Protein AF-A0A0H3FXW8-F1 (afdb_monomer_lite)

Sequence (160 aa):
MDNIINIIAGVIALYFIAAMLMFFYWLYFHKGSLKKALIHIVVSLGLLCLLVGGQMLRWKSINAQNAAEQAAKMPKAVTIQPDLLAILQANPDPASVEPTKLAAIANLAEQHLGEAGKEYEAPLKKYFVYYNSHIASEKLPDTMAAIKFDAQRRNAERGF

Radius of gyration: 29.13 Å; chains: 1; bounding box: 66×30×69 Å

pLDDT: mean 82.95, std 10.49, range [45.78, 96.38]

Foldseek 3Di:
DVVVVVVVVVVVVVVLVVVVVVLVVCVVPPVDDVVVNVVVVVVSVVVVCVVVVVVVVVVVVVVVVVVVVQVVLADPADDDDPVLVVCLVVLDQLVPDDLVSLVVLLVCLQARHPPVCVVSVVSSLNSQLCCQQPPDPHHDDSVVSSVVSVVNNVCNNSRD

Structure (mmCIF, N/CA/C/O backbone):
data_AF-A0A0H3FXW8-F1
#
_entry.id   AF-A0A0H3FXW8-F1
#
loop_
_atom_site.group_PDB
_atom_site.id
_atom_site.type_symbol
_atom_site.label_atom_id
_atom_site.label_alt_id
_atom_site.label_comp_id
_atom_site.label_asym_id
_atom_site.label_entity_id
_atom_site.label_seq_id
_atom_site.pdbx_PDB_ins_code
_atom_site.Cartn_x
_atom_site.Cartn_y
_atom_site.Cartn_z
_atom_site.occupancy
_atom_site.B_iso_or_equiv
_atom_site.auth_seq_id
_atom_site.auth_comp_id
_atom_site.auth_asym_id
_atom_site.auth_atom_id
_atom_site.pdbx_PDB_model_num
ATOM 1 N N . MET A 1 1 ? -8.167 -18.380 27.136 1.00 54.06 1 MET A N 1
ATOM 2 C CA . MET A 1 1 ? -8.702 -17.365 28.075 1.00 54.06 1 MET A CA 1
ATOM 3 C C . MET A 1 1 ? -9.840 -16.552 27.463 1.00 54.06 1 MET A C 1
ATOM 5 O O . MET A 1 1 ? -10.768 -16.216 28.187 1.00 54.06 1 MET A O 1
ATOM 9 N N . ASP A 1 2 ? -9.838 -16.294 26.153 1.00 54.03 2 ASP A N 1
ATOM 10 C CA . ASP A 1 2 ? -10.838 -15.425 25.508 1.00 54.03 2 ASP A CA 1
ATOM 11 C C . ASP A 1 2 ? -12.278 -15.944 25.554 1.00 54.03 2 ASP A C 1
ATOM 13 O O . ASP A 1 2 ? -13.194 -15.157 25.775 1.00 54.03 2 ASP A O 1
ATOM 17 N N . ASN A 1 3 ? -12.489 -17.263 25.485 1.00 72.50 3 ASN A N 1
ATOM 18 C CA . ASN A 1 3 ? -13.829 -17.846 25.632 1.00 72.50 3 ASN A CA 1
ATOM 19 C C . ASN A 1 3 ? -14.446 -17.581 27.013 1.00 72.50 3 ASN A C 1
ATOM 21 O O . ASN A 1 3 ? -15.623 -17.251 27.106 1.00 72.50 3 ASN A O 1
ATOM 25 N N . ILE A 1 4 ? -13.650 -17.663 28.083 1.00 72.50 4 ILE A N 1
ATOM 26 C CA . ILE A 1 4 ? -14.122 -17.396 29.451 1.00 72.50 4 ILE A CA 1
ATOM 27 C C . ILE A 1 4 ? -14.487 -15.915 29.595 1.00 72.50 4 ILE A C 1
ATOM 29 O O . ILE A 1 4 ? -15.516 -15.580 30.174 1.00 72.50 4 ILE A O 1
ATOM 33 N N . ILE A 1 5 ? -13.685 -15.023 29.010 1.00 71.31 5 ILE A N 1
ATOM 34 C CA . ILE A 1 5 ? -13.924 -13.578 29.074 1.00 71.31 5 ILE A CA 1
ATOM 35 C C . ILE A 1 5 ? -15.170 -13.181 28.269 1.00 71.31 5 ILE A C 1
ATOM 37 O O . ILE A 1 5 ? -15.949 -12.354 28.738 1.00 71.31 5 ILE A O 1
ATOM 41 N N . ASN A 1 6 ? -15.410 -13.799 27.109 1.00 70.31 6 ASN A N 1
ATOM 42 C CA . ASN A 1 6 ? -16.623 -13.563 26.319 1.00 70.31 6 ASN A CA 1
ATOM 43 C C . ASN A 1 6 ? -17.889 -14.019 27.058 1.00 70.31 6 ASN A C 1
ATOM 45 O O . ASN A 1 6 ? -18.895 -13.312 27.045 1.00 70.31 6 ASN A O 1
ATOM 49 N N . ILE A 1 7 ? -17.825 -15.157 27.757 1.00 77.12 7 ILE A N 1
ATOM 50 C CA . ILE A 1 7 ? -18.927 -15.643 28.599 1.00 77.12 7 ILE A CA 1
ATOM 51 C C . ILE A 1 7 ? -19.198 -14.656 29.743 1.00 77.12 7 ILE A C 1
ATOM 53 O O . ILE A 1 7 ? -20.345 -14.265 29.951 1.00 77.12 7 ILE A O 1
ATOM 57 N N . ILE A 1 8 ? -18.155 -14.189 30.438 1.00 76.69 8 ILE A N 1
ATOM 58 C CA . ILE A 1 8 ? -18.289 -13.199 31.520 1.00 76.69 8 ILE A CA 1
ATOM 59 C C . ILE A 1 8 ? -18.896 -11.890 30.996 1.00 76.69 8 ILE A C 1
ATOM 61 O O . ILE A 1 8 ? -19.820 -11.355 31.607 1.00 76.69 8 ILE A O 1
ATOM 65 N N . ALA A 1 9 ? -18.438 -11.394 29.843 1.00 72.38 9 ALA A N 1
ATOM 66 C CA . ALA A 1 9 ? -18.980 -10.185 29.226 1.00 72.38 9 ALA A CA 1
ATOM 67 C C . ALA A 1 9 ? -20.468 -10.337 28.858 1.00 72.38 9 ALA A C 1
ATOM 69 O O . ALA A 1 9 ? -21.255 -9.424 29.111 1.00 72.38 9 ALA A O 1
ATOM 70 N N . GLY A 1 10 ? -20.869 -11.498 28.329 1.00 76.44 10 GLY A N 1
ATOM 71 C CA . GLY A 1 10 ? -22.268 -11.801 28.016 1.00 76.44 10 GLY A CA 1
ATOM 72 C C . GLY A 1 10 ? -23.167 -11.834 29.256 1.00 76.44 10 GLY A C 1
ATOM 73 O O . GLY A 1 10 ? -24.251 -11.251 29.252 1.00 76.44 10 GLY A O 1
ATOM 74 N N . VAL A 1 11 ? -22.697 -12.448 30.347 1.00 83.06 11 VAL A N 1
ATOM 75 C CA . VAL A 1 11 ? -23.429 -12.492 31.625 1.00 83.06 11 VAL A CA 1
ATOM 76 C C . VAL A 1 11 ? -23.588 -11.089 32.221 1.00 83.06 11 VAL A C 1
ATOM 78 O O . VAL A 1 11 ? -24.677 -10.736 32.675 1.00 83.06 11 VAL A O 1
ATOM 81 N N . ILE A 1 12 ? -22.542 -10.257 32.166 1.00 78.94 12 ILE A N 1
ATOM 82 C CA . ILE A 1 12 ? -22.599 -8.866 32.643 1.00 78.94 12 ILE A CA 1
ATOM 83 C C . ILE A 1 12 ? -23.604 -8.046 31.825 1.00 78.94 12 ILE A C 1
ATOM 85 O O . ILE A 1 12 ? -24.390 -7.296 32.404 1.00 78.94 12 ILE A O 1
ATOM 89 N N . ALA A 1 13 ? -23.629 -8.210 30.499 1.00 76.31 13 ALA A N 1
ATOM 90 C CA . ALA A 1 13 ? -24.571 -7.505 29.631 1.00 76.31 13 ALA A CA 1
ATOM 91 C C . ALA A 1 13 ? -26.033 -7.866 29.945 1.00 76.31 13 ALA A C 1
ATOM 93 O O . ALA A 1 13 ? -26.875 -6.974 30.061 1.00 76.31 13 ALA A O 1
ATOM 94 N N . LEU A 1 14 ? -26.330 -9.154 30.156 1.00 81.44 14 LEU A N 1
ATOM 95 C CA . LEU A 1 14 ? -27.664 -9.611 30.566 1.00 81.44 14 LEU A CA 1
ATOM 96 C C . LEU A 1 14 ? -28.087 -9.015 31.912 1.00 81.44 14 LEU A C 1
ATOM 98 O O . LEU A 1 14 ? -29.220 -8.551 32.050 1.00 81.44 14 LEU A O 1
ATOM 102 N N . TYR A 1 15 ? -27.170 -8.973 32.883 1.00 81.88 15 TYR A N 1
ATOM 103 C CA . TYR A 1 15 ? -27.432 -8.368 34.189 1.00 81.88 15 TYR A CA 1
ATOM 104 C C . TYR A 1 15 ? -27.755 -6.874 34.064 1.00 81.88 15 TYR A C 1
ATOM 106 O O . TYR A 1 15 ? -28.678 -6.372 34.704 1.00 81.88 15 TYR A O 1
ATOM 114 N N . PHE A 1 16 ? -27.038 -6.174 33.185 1.00 79.19 16 PHE A N 1
ATOM 115 C CA . PHE A 1 16 ? -27.258 -4.759 32.909 1.00 79.19 16 PHE A CA 1
ATOM 116 C C . PHE A 1 16 ? -28.634 -4.491 32.298 1.00 79.19 16 PHE A C 1
ATOM 118 O O . PHE A 1 16 ? -29.344 -3.600 32.757 1.00 79.19 16 PHE A O 1
ATOM 125 N N . ILE A 1 17 ? -29.039 -5.289 31.305 1.00 80.56 17 ILE A N 1
ATOM 126 C CA . ILE A 1 17 ? -30.353 -5.176 30.655 1.00 80.56 17 ILE A CA 1
ATOM 1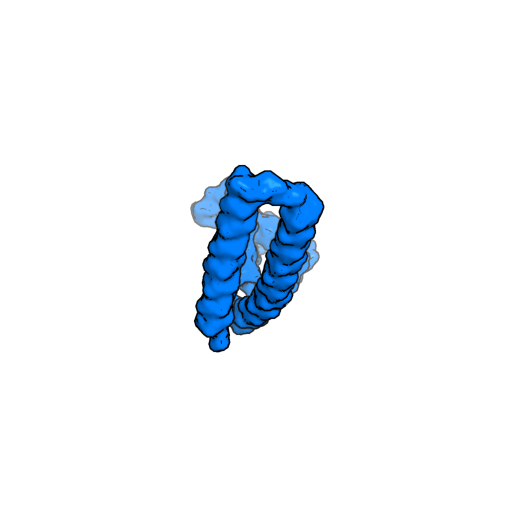27 C C . ILE A 1 17 ? -31.473 -5.425 31.671 1.00 80.56 17 ILE A C 1
ATOM 129 O O . ILE A 1 17 ? -32.412 -4.633 31.757 1.00 80.56 17 ILE A O 1
ATOM 133 N N . ALA A 1 18 ? -31.357 -6.481 32.482 1.00 80.38 18 ALA A N 1
ATOM 134 C CA . ALA A 1 18 ? -32.339 -6.800 33.516 1.00 80.38 18 ALA A CA 1
ATOM 135 C C . ALA A 1 18 ? -32.451 -5.684 34.573 1.00 80.38 18 ALA A C 1
ATOM 137 O O . ALA A 1 18 ? -33.561 -5.285 34.935 1.00 80.38 18 ALA A O 1
ATOM 138 N N . ALA A 1 19 ? -31.318 -5.131 35.018 1.00 77.06 19 ALA A N 1
ATOM 139 C CA . ALA A 1 19 ? -31.286 -4.005 35.947 1.00 77.06 19 ALA A CA 1
ATOM 140 C C . ALA A 1 19 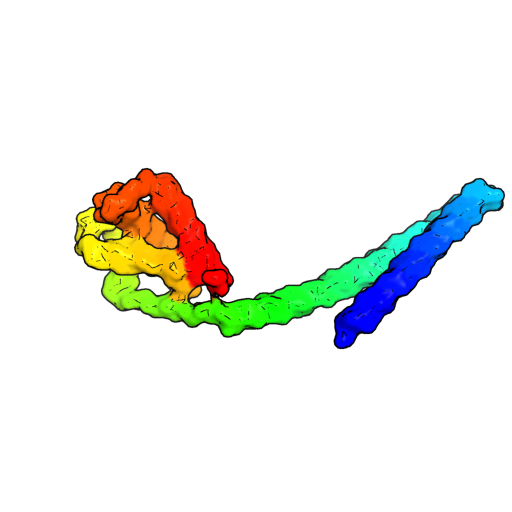? -31.928 -2.744 35.345 1.00 77.06 19 ALA A C 1
ATOM 142 O O . ALA A 1 19 ? -32.695 -2.065 36.027 1.00 77.06 19 ALA A O 1
ATOM 143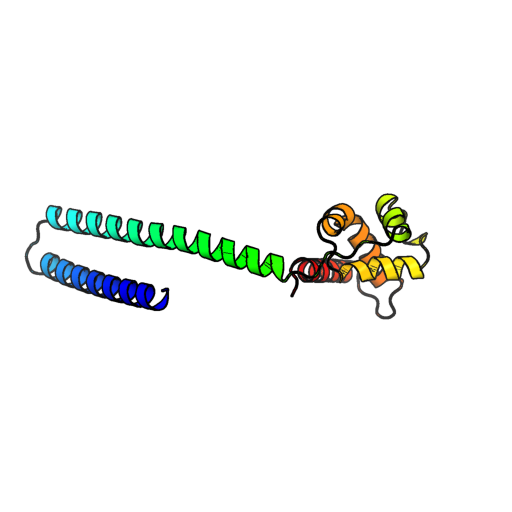 N N . MET A 1 20 ? -31.679 -2.459 34.060 1.00 79.19 20 MET A N 1
ATOM 144 C CA . MET A 1 20 ? -32.281 -1.321 33.358 1.00 79.19 20 MET A CA 1
ATOM 145 C C . MET A 1 20 ? -33.801 -1.475 33.237 1.00 79.19 20 MET A C 1
ATOM 147 O O . MET A 1 20 ? -34.534 -0.523 33.494 1.00 79.19 20 MET A O 1
ATOM 151 N N . LEU A 1 21 ? -34.290 -2.678 32.921 1.00 81.44 21 LEU A N 1
ATOM 152 C CA . LEU A 1 21 ? -35.723 -2.976 32.836 1.00 81.44 21 LEU A CA 1
ATOM 153 C C . LEU A 1 21 ? -36.429 -2.851 34.194 1.00 81.44 21 LEU A C 1
ATOM 155 O O . LEU A 1 21 ? -37.471 -2.200 34.273 1.00 81.44 21 LEU A O 1
ATOM 159 N N . MET A 1 22 ? -35.855 -3.403 35.273 1.00 75.56 22 MET A N 1
ATOM 160 C CA . MET A 1 22 ? -36.397 -3.220 36.631 1.00 75.56 22 MET A CA 1
ATOM 161 C C . MET A 1 22 ? -36.409 -1.750 37.046 1.00 75.56 22 MET A C 1
ATOM 163 O O . MET A 1 22 ? -37.360 -1.282 37.672 1.00 75.56 22 MET A O 1
ATOM 167 N N . PHE A 1 23 ? -35.363 -1.013 36.686 1.00 71.94 23 PHE A N 1
ATOM 168 C CA . PHE A 1 23 ? -35.255 0.405 36.973 1.00 71.94 23 PHE A CA 1
ATOM 169 C C . PHE A 1 23 ? -36.328 1.223 36.239 1.00 71.94 23 PHE A C 1
ATOM 171 O O . PHE A 1 23 ? -37.006 2.030 36.873 1.00 71.94 23 PHE A O 1
ATOM 178 N N . PHE A 1 24 ? -36.552 0.977 34.943 1.00 71.62 24 PHE A N 1
ATOM 179 C CA . PHE A 1 24 ? -37.633 1.620 34.188 1.00 71.62 24 PHE A CA 1
ATOM 180 C C . PHE A 1 24 ? -39.015 1.256 34.731 1.00 71.62 24 PHE A C 1
ATOM 182 O O . PHE A 1 24 ? -39.855 2.142 34.881 1.00 71.62 24 PHE A O 1
ATOM 189 N N . TYR A 1 25 ? -39.236 -0.014 35.085 1.00 76.19 25 TYR A N 1
ATOM 190 C CA . TYR A 1 25 ? -40.470 -0.458 35.733 1.00 76.19 25 TYR A CA 1
ATOM 191 C C . TYR A 1 25 ? -40.722 0.310 37.041 1.00 76.19 25 TYR A C 1
ATOM 193 O O . TYR A 1 25 ? -41.795 0.876 37.242 1.00 76.19 25 TYR A O 1
ATOM 201 N N . TRP A 1 26 ? -39.713 0.417 37.908 1.00 70.06 26 TRP A N 1
ATOM 202 C CA . TRP A 1 26 ? -39.829 1.139 39.176 1.00 70.06 26 TRP A CA 1
ATOM 203 C C . TRP A 1 26 ? -40.076 2.646 38.985 1.00 70.06 26 TRP A C 1
ATOM 205 O O . TRP A 1 26 ? -40.900 3.241 39.681 1.00 70.06 26 TRP A O 1
ATOM 215 N N . LEU A 1 27 ? -39.408 3.268 38.012 1.00 69.12 27 LEU A N 1
ATOM 216 C CA . LEU A 1 27 ? -39.567 4.688 37.696 1.00 69.12 27 LEU A CA 1
ATOM 217 C C . LEU A 1 27 ? -40.980 4.989 37.160 1.00 69.12 27 LEU A C 1
ATOM 219 O O . LEU A 1 27 ? -41.600 5.962 37.590 1.00 69.12 27 LEU A O 1
ATOM 223 N N . TYR A 1 28 ? -41.502 4.127 36.278 1.00 65.19 28 TYR A N 1
ATOM 224 C CA . TYR A 1 28 ? -42.806 4.297 35.631 1.00 65.19 28 TYR A CA 1
ATOM 225 C C . TYR A 1 28 ? -43.983 4.028 36.582 1.00 65.19 28 TYR A C 1
ATOM 227 O O . TYR A 1 28 ? -44.946 4.793 36.598 1.00 65.19 28 TYR A O 1
ATOM 235 N N . PHE A 1 29 ? -43.906 2.983 37.416 1.00 66.19 29 PHE A N 1
ATOM 236 C CA . PHE A 1 29 ? -45.042 2.543 38.240 1.00 66.19 29 PHE A CA 1
ATOM 237 C C . PHE A 1 29 ? -45.059 3.085 39.677 1.00 66.19 29 PHE A C 1
ATOM 239 O O . PHE A 1 29 ? -46.099 3.011 40.328 1.00 66.19 29 PHE A O 1
ATOM 246 N N . HIS A 1 30 ? -43.956 3.633 40.205 1.00 60.78 30 HIS A N 1
ATOM 247 C CA . HIS A 1 30 ? -43.850 3.951 41.640 1.00 60.78 30 HIS A CA 1
ATOM 248 C C . HIS A 1 30 ? -43.681 5.439 41.994 1.00 60.78 30 HIS A C 1
ATOM 250 O O . HIS A 1 30 ? -43.268 5.751 43.109 1.00 60.78 30 HIS A O 1
ATOM 256 N N . LYS A 1 31 ? -44.011 6.376 41.082 1.00 59.19 31 LYS A N 1
ATOM 257 C CA . LYS A 1 31 ? -43.732 7.826 41.252 1.00 59.19 31 LYS A CA 1
ATOM 258 C C . LYS A 1 31 ? -42.292 8.046 41.752 1.00 59.19 31 LYS A C 1
ATOM 260 O O . LYS A 1 31 ? -42.043 8.733 42.744 1.00 59.19 31 LYS A O 1
ATOM 265 N N . GLY A 1 32 ? -41.340 7.391 41.088 1.00 59.25 32 GLY A N 1
ATOM 266 C CA . GLY A 1 32 ? -39.935 7.403 41.481 1.00 59.25 32 GLY A CA 1
ATOM 267 C C . GLY A 1 32 ? -39.355 8.817 41.445 1.00 59.25 32 GLY A C 1
ATOM 268 O O . GLY A 1 32 ? -39.613 9.590 40.523 1.00 59.25 32 GLY A O 1
ATOM 269 N N . SER A 1 33 ? -38.555 9.179 42.452 1.00 68.81 33 SER A N 1
ATOM 270 C CA . SER A 1 33 ? -37.909 10.490 42.460 1.00 68.81 33 SER A CA 1
ATOM 271 C C . SER A 1 33 ? -36.888 10.578 41.322 1.00 68.81 33 SER A C 1
ATOM 273 O O . SER A 1 33 ? -35.938 9.795 41.253 1.00 68.81 33 SER A O 1
ATOM 275 N N . LEU A 1 34 ? -37.052 11.576 40.448 1.00 67.25 34 LEU A N 1
ATOM 276 C CA . LEU A 1 34 ? -36.153 11.862 39.320 1.00 67.25 34 LEU A CA 1
ATOM 277 C C . LEU A 1 34 ? -34.669 11.899 39.726 1.00 67.25 34 LEU A C 1
ATOM 279 O O . LEU A 1 34 ? -33.804 11.498 38.956 1.00 67.25 34 LEU A O 1
ATOM 283 N N . LYS A 1 35 ? -34.368 12.304 40.968 1.00 71.62 35 LYS A N 1
ATOM 284 C CA . LYS A 1 35 ? -33.007 12.302 41.526 1.00 71.62 35 LYS A CA 1
ATOM 285 C C . LYS A 1 35 ? -32.395 10.897 41.609 1.00 71.62 35 LYS A C 1
ATOM 287 O O . LYS A 1 35 ? -31.252 10.715 41.207 1.00 71.62 35 LYS A O 1
ATOM 292 N N . LYS A 1 36 ? -33.145 9.900 42.097 1.00 69.06 36 LYS A N 1
ATOM 293 C CA . LYS A 1 36 ? -32.677 8.500 42.159 1.00 69.06 36 LYS A CA 1
ATOM 294 C C . LYS A 1 36 ? -32.498 7.926 40.761 1.00 69.06 36 LYS A C 1
ATOM 296 O O . LYS A 1 36 ? -31.565 7.166 40.516 1.00 69.06 36 LYS A O 1
ATOM 301 N N . ALA A 1 37 ? -33.365 8.345 39.842 1.00 67.75 37 ALA A N 1
ATOM 302 C CA . ALA A 1 37 ? -33.271 7.922 38.466 1.00 67.75 37 ALA A CA 1
ATOM 303 C C . ALA A 1 37 ? -32.004 8.430 37.766 1.00 67.75 37 ALA A C 1
ATOM 305 O O . ALA A 1 37 ? -31.276 7.664 37.137 1.00 67.75 37 ALA A O 1
ATOM 306 N N . LEU A 1 38 ? -31.705 9.714 37.947 1.00 74.69 38 LEU A N 1
ATOM 307 C CA . LEU A 1 38 ? -30.514 10.341 37.391 1.00 74.69 38 LEU A CA 1
ATOM 308 C C . LEU A 1 38 ? -29.225 9.663 37.887 1.00 74.69 38 LEU A C 1
ATOM 310 O O . LEU A 1 38 ? -28.317 9.424 37.099 1.00 74.69 38 LEU A O 1
ATOM 314 N N . ILE A 1 39 ? -29.168 9.289 39.171 1.00 76.31 39 ILE A N 1
ATOM 315 C CA . ILE A 1 39 ? -28.015 8.584 39.755 1.00 76.31 39 ILE A CA 1
ATOM 316 C C . ILE A 1 39 ? -27.795 7.230 39.071 1.00 76.31 39 ILE A C 1
ATOM 318 O O . ILE A 1 39 ? -26.669 6.918 38.689 1.00 76.31 39 ILE A O 1
ATOM 322 N N . HIS A 1 40 ? -28.853 6.443 38.863 1.00 71.56 40 HIS A N 1
ATOM 323 C CA . HIS A 1 40 ? -28.737 5.155 38.176 1.00 71.56 40 HIS A CA 1
ATOM 324 C C . HIS A 1 40 ? -28.284 5.297 36.723 1.00 71.56 40 HIS A C 1
ATOM 326 O O . HIS A 1 40 ? -27.478 4.487 36.269 1.00 71.56 40 HIS A O 1
ATOM 332 N N . ILE A 1 41 ? -28.744 6.330 36.012 1.00 76.06 41 ILE A N 1
ATOM 333 C CA . ILE A 1 41 ? -28.291 6.619 34.645 1.00 76.06 41 ILE A CA 1
ATOM 334 C C . ILE A 1 41 ? -26.795 6.947 34.642 1.00 76.06 41 ILE A C 1
ATOM 336 O O . ILE A 1 41 ? -26.050 6.370 33.857 1.00 76.06 41 ILE A O 1
ATOM 340 N N . VAL A 1 42 ? -26.337 7.815 35.549 1.00 75.88 42 VAL A N 1
ATOM 341 C CA . VAL A 1 42 ? -24.918 8.193 35.651 1.00 75.88 42 VAL A CA 1
ATOM 342 C C . VAL A 1 42 ? -24.042 6.988 35.996 1.00 75.88 42 VAL A C 1
ATOM 344 O O . VAL A 1 42 ? -23.012 6.781 35.357 1.00 75.88 42 VAL A O 1
ATOM 347 N N . VAL A 1 43 ? -24.458 6.153 36.953 1.00 79.75 43 VAL A N 1
ATOM 348 C CA . VAL A 1 43 ? -23.728 4.925 37.318 1.00 79.75 43 VAL A CA 1
ATOM 349 C C . VAL A 1 43 ? -23.689 3.943 36.147 1.00 79.75 43 VAL A C 1
ATOM 351 O O . VAL A 1 43 ? -22.640 3.367 35.859 1.00 79.75 43 VAL A O 1
ATOM 354 N N . SER A 1 44 ? -24.807 3.791 35.434 1.00 72.62 44 SER A N 1
ATOM 355 C CA . SER A 1 44 ? -24.898 2.907 34.269 1.00 72.62 44 SER A CA 1
ATOM 356 C C . SER A 1 44 ? -23.981 3.372 33.137 1.00 72.62 44 SER A C 1
ATOM 358 O O . SER A 1 44 ? -23.264 2.571 32.539 1.00 72.62 44 SER A O 1
ATOM 360 N N . LEU A 1 45 ? -23.948 4.681 32.884 1.00 80.25 45 LEU A N 1
ATOM 361 C CA . LEU A 1 45 ? -23.077 5.288 31.885 1.00 80.25 45 LEU A CA 1
ATOM 362 C C . LEU A 1 45 ? -21.596 5.141 32.269 1.00 80.25 45 LEU A C 1
ATOM 364 O O . LEU A 1 45 ? -20.775 4.797 31.423 1.00 80.25 45 LEU A O 1
ATOM 368 N N . GLY A 1 46 ? -21.257 5.328 33.548 1.00 82.06 46 GLY A N 1
ATOM 369 C CA . GLY A 1 46 ? -19.899 5.125 34.058 1.00 82.06 46 GLY A CA 1
ATOM 370 C C . GLY A 1 46 ? -19.412 3.682 33.895 1.00 82.06 46 GLY A C 1
ATOM 371 O O . GLY A 1 46 ? -18.307 3.454 33.401 1.00 82.06 46 GLY A O 1
ATOM 372 N N . LEU A 1 47 ? -20.252 2.701 34.240 1.00 78.81 47 LEU A N 1
ATOM 373 C CA . LEU A 1 47 ? -19.953 1.278 34.047 1.00 78.81 47 LEU A CA 1
ATOM 374 C C . LEU A 1 47 ? -19.789 0.916 32.565 1.00 78.81 47 LEU A C 1
ATOM 376 O O . LEU A 1 47 ? -18.869 0.174 32.218 1.00 78.81 47 LEU A O 1
ATOM 380 N N . LEU A 1 48 ? -20.628 1.474 31.688 1.00 78.44 48 LEU A N 1
ATOM 381 C CA . LEU A 1 48 ? -20.503 1.282 30.244 1.00 78.44 48 LEU A CA 1
ATOM 382 C C . LEU A 1 48 ? -19.174 1.843 29.717 1.00 78.44 48 LEU A C 1
ATOM 384 O O . LEU A 1 48 ? -18.472 1.154 28.979 1.00 78.44 48 LEU A O 1
ATOM 388 N N . CYS A 1 49 ? -18.790 3.053 30.135 1.00 83.81 49 CYS A N 1
ATOM 389 C CA . CYS A 1 49 ? -17.511 3.658 29.758 1.00 83.81 49 CYS A CA 1
ATOM 390 C C . CYS A 1 49 ? -16.310 2.815 30.212 1.00 83.81 49 CYS A C 1
ATOM 392 O O . CYS A 1 49 ? -15.365 2.648 29.442 1.00 83.81 49 CYS A O 1
ATOM 394 N N . LEU A 1 50 ? -16.347 2.245 31.422 1.00 84.25 50 LEU A N 1
ATOM 395 C CA . LEU A 1 50 ? -15.286 1.356 31.914 1.00 84.25 50 LEU A CA 1
ATOM 396 C C . LEU A 1 50 ? -15.183 0.069 31.087 1.00 84.25 50 LEU A C 1
ATOM 398 O O . LEU A 1 50 ? -14.079 -0.335 30.718 1.00 84.25 50 LEU A O 1
ATOM 402 N N . LEU A 1 51 ? -16.319 -0.550 30.753 1.00 83.56 51 LEU A N 1
ATOM 403 C CA . LEU A 1 51 ? -16.361 -1.739 29.899 1.00 83.56 51 LEU A CA 1
ATOM 404 C C . LEU A 1 51 ? -15.803 -1.450 28.504 1.00 83.56 51 LEU A C 1
ATOM 406 O O . LEU A 1 51 ? -14.910 -2.159 28.044 1.00 83.56 51 LEU A O 1
ATOM 410 N N . VAL A 1 52 ? -16.288 -0.396 27.845 1.00 81.00 52 VAL A N 1
ATOM 411 C CA . VAL A 1 52 ? -15.838 -0.018 26.497 1.00 81.00 52 VAL A CA 1
ATOM 412 C C . VAL A 1 52 ? -14.360 0.372 26.504 1.00 81.00 52 VAL A C 1
ATOM 414 O O . VAL A 1 52 ? -13.609 -0.090 25.649 1.00 81.00 52 VAL A O 1
ATOM 417 N N . GLY A 1 53 ? -13.909 1.151 27.492 1.00 82.62 53 GLY A N 1
ATOM 418 C CA . GLY A 1 53 ? -12.500 1.521 27.641 1.00 82.62 53 GLY A CA 1
ATOM 419 C C . GLY A 1 53 ? -11.589 0.306 27.838 1.00 82.62 53 GLY A C 1
ATOM 420 O O . GLY A 1 53 ? -10.556 0.190 27.176 1.00 82.62 53 GLY A O 1
ATOM 421 N N . GLY A 1 54 ? -11.999 -0.648 28.679 1.00 82.75 54 GLY A N 1
ATOM 422 C CA . GLY A 1 54 ? -11.281 -1.911 28.868 1.00 82.75 54 GLY A CA 1
ATOM 423 C C . GLY A 1 54 ? -11.217 -2.756 27.591 1.00 82.75 54 GLY A C 1
ATOM 424 O O . GLY A 1 54 ? -10.159 -3.289 27.250 1.00 82.75 54 GLY A O 1
ATOM 425 N N . GLN A 1 55 ? -12.320 -2.828 26.841 1.00 79.12 55 GLN A N 1
ATOM 426 C CA . GLN A 1 55 ? -12.362 -3.516 25.548 1.00 79.12 55 GLN A CA 1
ATOM 427 C C . GLN A 1 55 ? -11.452 -2.839 24.516 1.00 79.12 55 GLN A C 1
ATOM 429 O O . GLN A 1 55 ? -10.694 -3.530 23.842 1.00 79.12 55 GLN A O 1
ATOM 434 N N . MET A 1 56 ? -11.435 -1.504 24.438 1.00 78.69 56 MET A N 1
ATOM 435 C CA . MET A 1 56 ? -10.539 -0.761 23.541 1.00 78.69 56 MET A CA 1
ATOM 436 C C . MET A 1 56 ? -9.056 -1.033 23.827 1.00 78.69 56 MET A C 1
ATOM 438 O O . MET A 1 56 ? -8.267 -1.172 22.891 1.00 78.69 56 MET A O 1
ATOM 442 N N . LEU A 1 57 ? -8.666 -1.146 25.101 1.00 82.38 57 LEU A N 1
ATOM 443 C CA . LEU A 1 57 ? -7.292 -1.485 25.483 1.00 82.38 57 LEU A CA 1
ATOM 444 C C . LEU A 1 57 ? -6.909 -2.910 25.051 1.00 82.38 57 LEU A C 1
ATOM 446 O O . LEU A 1 57 ? -5.832 -3.096 24.484 1.00 82.38 57 LEU A O 1
ATOM 450 N N . ARG A 1 58 ? -7.798 -3.899 25.235 1.00 79.25 58 ARG A N 1
ATOM 451 C CA . ARG A 1 58 ? -7.576 -5.266 24.716 1.00 79.25 58 ARG A CA 1
ATOM 452 C C . ARG A 1 58 ? -7.535 -5.295 23.190 1.00 79.25 58 ARG A C 1
ATOM 454 O O . ARG A 1 58 ? -6.730 -6.011 22.605 1.00 79.25 58 ARG A O 1
ATOM 461 N N . TRP A 1 59 ? -8.372 -4.503 22.528 1.00 78.31 59 TRP A N 1
ATOM 462 C CA . TRP A 1 59 ? -8.396 -4.450 21.069 1.00 78.31 59 TRP A CA 1
ATOM 463 C C . TRP A 1 59 ? -7.099 -3.868 20.502 1.00 78.31 59 TRP A C 1
ATOM 465 O O . TRP A 1 59 ? -6.572 -4.387 19.522 1.00 78.31 59 TRP A O 1
ATOM 475 N N . LYS A 1 60 ? -6.507 -2.868 21.171 1.00 77.12 60 LYS A N 1
ATOM 476 C CA . LYS A 1 60 ? -5.162 -2.379 20.829 1.00 77.12 60 LYS A CA 1
ATOM 477 C C . LYS A 1 60 ? -4.100 -3.474 20.936 1.00 77.12 60 LYS A C 1
ATOM 479 O O . LYS A 1 60 ? -3.273 -3.578 20.035 1.00 77.12 60 LYS A O 1
ATOM 484 N N . SER A 1 61 ? -4.115 -4.289 21.994 1.00 76.81 61 SER A N 1
ATOM 485 C CA . SER A 1 61 ? -3.121 -5.360 22.152 1.00 76.81 61 SER A CA 1
ATOM 486 C C . SER A 1 61 ? -3.290 -6.470 21.113 1.00 76.81 61 SER A C 1
ATOM 488 O O . SER A 1 61 ? -2.299 -6.930 20.555 1.00 76.81 61 SER A O 1
ATOM 490 N N . ILE A 1 62 ? -4.533 -6.861 20.814 1.00 76.50 62 ILE A N 1
ATOM 491 C CA . ILE A 1 62 ? -4.840 -7.868 19.788 1.00 76.50 62 ILE A CA 1
ATOM 492 C C . ILE A 1 62 ? -4.445 -7.350 18.400 1.00 76.50 62 ILE A C 1
ATOM 494 O O . ILE A 1 62 ? -3.793 -8.063 17.646 1.00 76.50 62 ILE A O 1
ATOM 498 N N . ASN A 1 63 ? -4.752 -6.090 18.076 1.00 77.12 63 ASN A N 1
ATOM 499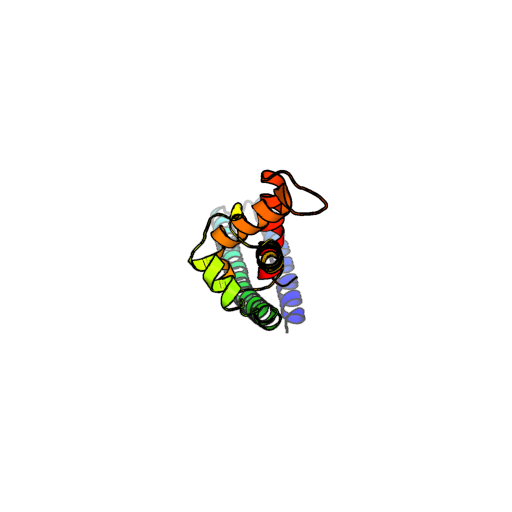 C CA . ASN A 1 63 ? -4.336 -5.491 16.806 1.00 77.12 63 ASN A CA 1
ATOM 500 C C . ASN A 1 63 ? -2.812 -5.409 16.677 1.00 77.12 63 ASN A C 1
ATOM 502 O O . ASN A 1 63 ? -2.292 -5.642 15.591 1.00 77.12 63 ASN A O 1
ATOM 506 N N . ALA A 1 64 ? -2.090 -5.116 17.762 1.00 74.06 64 ALA A N 1
ATOM 507 C CA . ALA A 1 64 ? -0.629 -5.112 17.750 1.00 74.06 64 ALA A CA 1
ATOM 508 C C . ALA A 1 64 ? -0.048 -6.517 17.507 1.00 74.06 64 ALA A C 1
ATOM 510 O O . ALA A 1 64 ? 0.886 -6.663 16.722 1.00 74.06 64 ALA A O 1
ATOM 511 N N . GLN A 1 65 ? -0.623 -7.551 18.131 1.00 74.00 65 GLN A N 1
ATOM 512 C CA . GLN A 1 65 ? -0.226 -8.946 17.909 1.00 74.00 65 GLN A CA 1
ATOM 513 C C . GLN A 1 65 ? -0.523 -9.398 16.477 1.00 74.00 65 GLN A C 1
ATOM 515 O O . GLN A 1 65 ? 0.366 -9.911 15.804 1.00 74.00 65 GLN A O 1
ATOM 520 N N . ASN A 1 66 ? -1.725 -9.116 15.974 1.00 76.19 6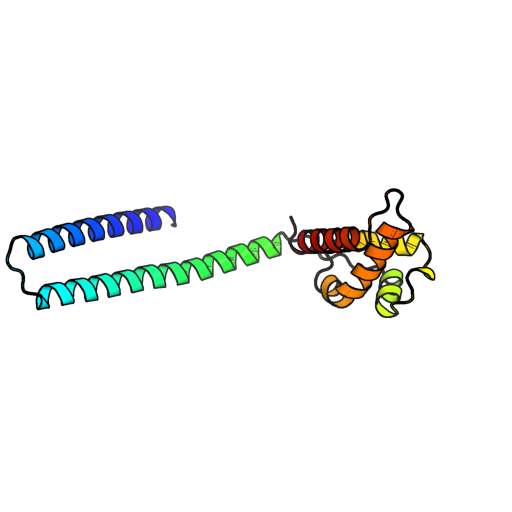6 ASN A N 1
ATOM 521 C CA . ASN A 1 66 ? -2.109 -9.436 14.601 1.00 76.19 66 ASN A CA 1
ATOM 522 C C . ASN A 1 66 ? -1.226 -8.705 13.579 1.00 76.19 66 ASN A C 1
ATOM 524 O O . ASN A 1 66 ? -0.823 -9.301 12.586 1.00 76.19 66 ASN A O 1
ATOM 528 N N . ALA A 1 67 ? -0.878 -7.438 13.829 1.00 73.38 67 ALA A N 1
ATOM 529 C CA . ALA A 1 67 ? 0.034 -6.684 12.971 1.00 73.38 67 ALA A CA 1
ATOM 530 C C . ALA A 1 67 ? 1.451 -7.281 12.970 1.00 73.38 67 ALA A C 1
ATOM 532 O O . ALA A 1 67 ? 2.076 -7.355 11.916 1.00 73.38 67 ALA A O 1
ATOM 533 N N . ALA A 1 68 ? 1.944 -7.744 14.122 1.00 73.50 68 ALA A N 1
ATOM 534 C CA . ALA A 1 68 ? 3.243 -8.406 14.223 1.00 73.50 68 ALA A CA 1
ATOM 535 C C . ALA A 1 68 ? 3.257 -9.773 13.518 1.00 73.50 68 ALA A C 1
ATOM 537 O O . ALA A 1 68 ? 4.202 -10.082 12.795 1.00 73.50 68 ALA A O 1
ATOM 538 N N . GLU A 1 69 ? 2.200 -10.576 13.669 1.00 74.94 69 GLU A N 1
ATOM 539 C CA . GLU A 1 69 ? 2.055 -11.848 12.953 1.00 74.94 69 GLU A CA 1
ATOM 540 C C . GLU A 1 69 ? 1.918 -11.652 11.444 1.00 74.94 69 GLU A C 1
ATOM 542 O O . GLU A 1 69 ? 2.478 -12.423 10.664 1.00 74.94 69 GLU A O 1
ATOM 547 N N . GLN A 1 70 ? 1.190 -10.619 11.020 1.00 69.94 70 GLN A N 1
ATOM 548 C CA . GLN A 1 70 ? 1.045 -10.286 9.611 1.00 69.94 70 GLN A CA 1
ATOM 549 C C . GLN A 1 70 ? 2.379 -9.808 9.033 1.00 69.94 70 GLN A C 1
ATOM 551 O O . GLN A 1 70 ? 2.786 -10.323 7.998 1.00 69.94 70 GLN A O 1
ATOM 556 N N . ALA A 1 71 ? 3.115 -8.941 9.738 1.00 66.69 71 ALA A N 1
ATOM 557 C CA . ALA A 1 71 ? 4.465 -8.525 9.354 1.00 66.69 71 ALA A CA 1
ATOM 558 C C . ALA A 1 71 ? 5.444 -9.709 9.262 1.00 66.69 71 ALA A C 1
ATOM 560 O O . ALA A 1 71 ? 6.277 -9.747 8.363 1.00 66.69 71 ALA A O 1
ATOM 561 N N . ALA A 1 72 ? 5.316 -10.709 10.141 1.00 68.31 72 ALA A N 1
ATOM 562 C CA . ALA A 1 72 ? 6.131 -11.923 10.095 1.00 68.31 72 ALA A CA 1
ATOM 563 C C . ALA A 1 72 ? 5.803 -12.843 8.902 1.00 68.31 72 ALA A C 1
ATOM 565 O O . ALA A 1 72 ? 6.647 -13.642 8.498 1.00 68.31 72 ALA A O 1
ATOM 566 N N . LYS A 1 73 ? 4.590 -12.743 8.344 1.00 71.25 73 LYS A N 1
ATOM 567 C CA . LYS A 1 73 ? 4.139 -13.508 7.169 1.00 71.25 73 LYS A CA 1
ATOM 568 C C . LYS A 1 73 ? 4.322 -12.761 5.849 1.00 71.25 73 LYS A C 1
ATOM 570 O O . LYS A 1 73 ? 4.133 -13.373 4.800 1.00 71.25 73 LYS A O 1
ATOM 575 N N . MET A 1 74 ? 4.677 -11.473 5.876 1.00 68.62 74 MET A N 1
ATOM 576 C CA . MET A 1 74 ? 4.933 -10.729 4.645 1.00 68.62 74 MET A CA 1
ATOM 577 C C . MET A 1 74 ? 6.115 -11.363 3.898 1.00 68.62 74 MET A C 1
ATOM 579 O O . MET A 1 74 ? 7.125 -11.708 4.525 1.00 68.62 74 MET A O 1
ATOM 583 N N . PRO A 1 75 ? 6.012 -11.542 2.568 1.00 72.19 75 PRO A N 1
ATOM 584 C CA . PRO A 1 75 ? 7.148 -11.990 1.774 1.00 72.19 75 PRO A CA 1
ATOM 585 C C . PRO A 1 75 ? 8.328 -11.037 1.997 1.00 72.19 75 PRO A C 1
ATOM 587 O O . PRO A 1 75 ? 8.133 -9.844 2.206 1.00 72.19 75 PRO A O 1
ATOM 590 N N . LYS A 1 76 ? 9.566 -11.546 1.982 1.00 80.62 76 LYS A N 1
ATOM 591 C CA . LYS A 1 76 ? 10.748 -10.678 2.097 1.00 80.62 76 LYS A CA 1
ATOM 592 C C . LYS A 1 76 ? 10.777 -9.695 0.929 1.00 80.62 76 LYS A C 1
ATOM 594 O O . LYS A 1 76 ? 10.500 -10.090 -0.203 1.00 80.62 76 LYS A O 1
ATOM 599 N N . ALA A 1 77 ? 11.147 -8.446 1.211 1.00 83.12 77 ALA A N 1
ATOM 600 C CA . ALA A 1 77 ? 11.310 -7.438 0.173 1.00 83.12 77 ALA A CA 1
ATOM 601 C C . ALA A 1 77 ? 12.356 -7.904 -0.846 1.00 83.12 77 ALA A C 1
ATOM 603 O O . ALA A 1 77 ? 13.452 -8.338 -0.478 1.00 83.12 77 ALA A O 1
ATOM 604 N N . VAL A 1 78 ? 11.995 -7.839 -2.123 1.00 86.62 78 VAL A N 1
ATOM 605 C CA . VAL A 1 78 ? 12.881 -8.171 -3.228 1.00 86.62 78 VAL A CA 1
ATOM 606 C C . VAL A 1 78 ? 13.848 -7.014 -3.435 1.00 86.62 78 VAL A C 1
ATOM 608 O O . VAL A 1 78 ? 13.450 -5.856 -3.563 1.00 86.62 78 VAL A O 1
ATOM 611 N N . THR A 1 79 ? 15.137 -7.336 -3.491 1.00 89.94 79 THR A N 1
ATOM 612 C CA . THR A 1 79 ? 16.167 -6.367 -3.853 1.00 89.94 79 THR A CA 1
ATOM 613 C C . THR A 1 79 ? 16.054 -6.041 -5.339 1.00 89.94 79 THR A C 1
ATOM 615 O O . THR A 1 79 ? 16.205 -6.923 -6.186 1.00 89.94 79 THR A O 1
ATOM 618 N N . ILE A 1 80 ? 15.818 -4.767 -5.659 1.00 90.81 80 ILE A N 1
ATOM 619 C CA . ILE A 1 80 ? 15.834 -4.276 -7.040 1.00 90.81 80 ILE A CA 1
ATOM 620 C C . ILE A 1 80 ? 17.246 -4.461 -7.604 1.00 90.81 80 ILE A C 1
ATOM 622 O O . ILE A 1 80 ? 18.232 -4.094 -6.962 1.00 90.81 80 ILE A O 1
ATOM 626 N N . GLN A 1 81 ? 17.348 -5.037 -8.802 1.00 92.94 81 GLN A N 1
ATOM 627 C CA . GLN A 1 81 ? 18.641 -5.246 -9.454 1.00 92.94 81 GLN A CA 1
ATOM 628 C C . GLN A 1 81 ? 19.354 -3.896 -9.689 1.00 92.94 81 GLN A C 1
ATOM 630 O O . GLN A 1 81 ? 18.680 -2.915 -10.015 1.00 92.94 81 GLN A O 1
ATOM 635 N N . PRO A 1 82 ? 20.691 -3.808 -9.527 1.00 92.81 82 PRO A N 1
ATOM 636 C CA . PRO A 1 82 ? 21.410 -2.528 -9.549 1.00 92.81 82 PRO A CA 1
ATOM 637 C C . PRO A 1 82 ? 21.235 -1.715 -10.838 1.00 92.81 82 PRO A C 1
ATOM 639 O O . PRO A 1 82 ? 21.181 -0.488 -10.801 1.00 92.81 82 PRO A O 1
ATOM 642 N N . ASP A 1 83 ? 21.128 -2.390 -11.978 1.00 92.56 83 ASP A N 1
ATOM 643 C CA . ASP A 1 83 ? 20.925 -1.781 -13.291 1.00 92.56 83 ASP A CA 1
ATOM 644 C C . ASP A 1 83 ? 19.517 -1.183 -13.445 1.00 92.56 83 ASP A C 1
ATOM 646 O O . ASP A 1 83 ? 19.369 -0.082 -13.976 1.00 92.56 83 ASP A O 1
ATOM 650 N N . LEU A 1 84 ? 18.489 -1.862 -12.927 1.00 93.56 84 LEU A N 1
ATOM 651 C CA . LEU A 1 84 ? 17.118 -1.345 -12.887 1.00 93.56 84 LEU A CA 1
ATOM 652 C C . LEU A 1 84 ? 16.989 -0.198 -11.882 1.00 93.56 84 LEU A C 1
ATOM 654 O O . LEU A 1 84 ? 16.323 0.798 -12.160 1.00 93.56 84 LEU A O 1
ATOM 658 N N . LEU A 1 85 ? 17.665 -0.307 -10.735 1.00 93.44 85 LEU A N 1
ATOM 659 C CA . LEU A 1 85 ? 17.703 0.745 -9.723 1.00 93.44 85 LEU A CA 1
ATOM 660 C C . LEU A 1 85 ? 18.330 2.028 -10.280 1.00 93.44 85 LEU A C 1
ATOM 662 O O . LEU A 1 85 ? 17.769 3.105 -10.094 1.00 93.44 85 LEU A O 1
ATOM 666 N N . ALA A 1 86 ? 19.433 1.921 -11.027 1.00 93.06 86 ALA A N 1
ATOM 667 C CA . ALA A 1 86 ? 20.061 3.071 -11.675 1.00 93.06 86 ALA A CA 1
ATOM 668 C C . ALA A 1 86 ? 19.106 3.779 -12.654 1.00 93.06 86 ALA A C 1
ATOM 670 O O . ALA A 1 86 ? 19.082 5.008 -12.717 1.00 93.06 86 ALA A O 1
ATOM 671 N N . ILE A 1 87 ? 18.270 3.026 -13.377 1.00 92.50 87 ILE A N 1
ATOM 672 C CA . ILE A 1 87 ? 17.245 3.587 -14.272 1.00 92.50 87 ILE A CA 1
ATOM 673 C C . ILE A 1 87 ? 16.124 4.272 -13.480 1.00 92.50 87 ILE A C 1
ATOM 675 O O . ILE A 1 87 ? 15.654 5.338 -13.879 1.00 92.50 87 ILE A O 1
ATOM 679 N N . LEU A 1 88 ? 15.696 3.701 -12.352 1.00 93.38 88 LEU A N 1
ATOM 680 C CA . LEU A 1 88 ? 14.690 4.322 -11.484 1.00 93.38 88 LEU A CA 1
ATOM 681 C C . LEU A 1 88 ? 15.206 5.619 -10.845 1.00 93.38 88 LEU A C 1
ATOM 683 O O . LEU A 1 88 ? 14.456 6.589 -10.762 1.00 93.38 88 LEU A O 1
ATOM 687 N N . GLN A 1 89 ? 16.484 5.653 -10.458 1.00 94.06 89 GLN A N 1
ATOM 688 C CA . GLN A 1 89 ? 17.149 6.825 -9.883 1.00 94.06 89 GLN A CA 1
ATOM 689 C C . GLN A 1 89 ? 17.383 7.930 -10.916 1.00 94.06 89 GLN A C 1
ATOM 691 O O . GLN A 1 89 ? 17.080 9.092 -10.656 1.00 94.06 89 GLN A O 1
ATOM 696 N N . ALA A 1 90 ? 17.897 7.579 -12.097 1.00 93.50 90 ALA A N 1
ATOM 697 C CA . ALA A 1 90 ? 18.118 8.539 -13.176 1.00 93.50 90 ALA A CA 1
ATOM 698 C C . ALA A 1 90 ? 16.799 9.019 -13.809 1.00 93.50 90 ALA A C 1
ATOM 700 O O . ALA A 1 90 ? 16.753 10.107 -14.378 1.00 93.50 90 ALA A O 1
ATOM 701 N N . ASN A 1 91 ? 15.742 8.201 -13.723 1.00 91.94 91 ASN A N 1
ATOM 702 C CA . ASN A 1 91 ? 14.402 8.443 -14.261 1.00 91.94 91 ASN A CA 1
ATOM 703 C C . ASN A 1 91 ? 14.378 9.065 -15.682 1.00 91.94 91 ASN A C 1
ATOM 705 O O . ASN A 1 91 ? 13.677 10.065 -15.894 1.00 91.94 91 ASN A O 1
ATOM 709 N N . PRO A 1 92 ? 15.123 8.512 -16.666 1.00 92.38 92 PRO A N 1
ATOM 710 C CA . PRO A 1 92 ? 15.053 8.976 -18.048 1.00 92.38 92 PRO A CA 1
ATOM 711 C C . PRO A 1 92 ? 13.638 8.853 -18.641 1.00 92.38 92 PRO A C 1
ATOM 713 O O . PRO A 1 92 ? 12.689 8.346 -18.030 1.00 92.38 92 PRO A O 1
ATOM 716 N N . ASP A 1 93 ? 13.469 9.369 -19.855 1.00 91.44 93 ASP A N 1
ATOM 717 C CA . ASP A 1 93 ? 12.259 9.120 -20.635 1.00 91.44 93 ASP A CA 1
ATOM 718 C C . ASP A 1 93 ? 12.103 7.602 -20.877 1.00 91.44 93 ASP A C 1
ATOM 720 O O . ASP A 1 93 ? 13.033 6.983 -21.393 1.00 91.44 93 ASP A O 1
ATOM 724 N N . PRO A 1 94 ? 10.964 6.973 -20.529 1.00 91.44 94 PRO A N 1
ATOM 725 C CA . PRO A 1 94 ? 10.708 5.571 -20.831 1.00 91.44 94 PRO A CA 1
ATOM 726 C C . PRO A 1 94 ? 10.936 5.209 -22.298 1.00 91.44 94 PRO A C 1
ATOM 728 O O . PRO A 1 94 ? 11.372 4.099 -22.573 1.00 91.44 94 PRO A O 1
ATOM 731 N N . ALA A 1 95 ? 10.719 6.140 -23.232 1.00 91.12 95 ALA A N 1
ATOM 732 C CA . ALA A 1 95 ? 10.955 5.906 -24.654 1.00 91.12 95 ALA A CA 1
ATOM 733 C C . ALA A 1 95 ? 12.435 5.674 -25.018 1.00 91.12 95 ALA A C 1
ATOM 735 O O . ALA A 1 95 ? 12.716 5.107 -26.073 1.00 91.12 95 ALA A O 1
ATOM 736 N N . SER A 1 96 ? 13.384 6.103 -24.175 1.00 91.06 96 SER A N 1
ATOM 737 C CA . SER A 1 96 ? 14.826 5.927 -24.406 1.00 91.06 96 SER A CA 1
ATOM 738 C C . SER A 1 96 ? 15.422 4.703 -23.705 1.00 91.06 96 SER A C 1
ATOM 740 O O . SER A 1 96 ? 16.608 4.416 -23.873 1.00 91.06 96 SER A O 1
ATOM 742 N N . VAL A 1 97 ? 14.619 3.966 -22.934 1.00 92.12 97 VAL A N 1
ATOM 743 C CA . VAL A 1 97 ? 15.047 2.760 -22.219 1.00 92.12 97 VAL A CA 1
ATOM 744 C C . VAL A 1 97 ? 14.786 1.521 -23.076 1.00 92.12 97 VAL A C 1
ATOM 746 O O . VAL A 1 97 ? 13.764 1.409 -23.750 1.00 92.12 97 VAL A O 1
ATOM 749 N N . GLU A 1 98 ? 15.707 0.558 -23.034 1.00 90.81 98 GLU A N 1
ATOM 750 C CA . GLU A 1 98 ? 15.560 -0.711 -23.752 1.00 90.81 98 GLU A CA 1
ATOM 751 C C . GLU A 1 98 ? 14.250 -1.435 -23.363 1.00 90.81 98 GLU A C 1
ATOM 753 O O . GLU A 1 98 ? 13.964 -1.577 -22.167 1.00 90.81 98 GLU A O 1
ATOM 758 N N . PRO A 1 99 ? 13.472 -1.966 -24.330 1.00 88.19 99 PRO A N 1
ATOM 759 C CA . PRO A 1 99 ? 12.177 -2.600 -24.05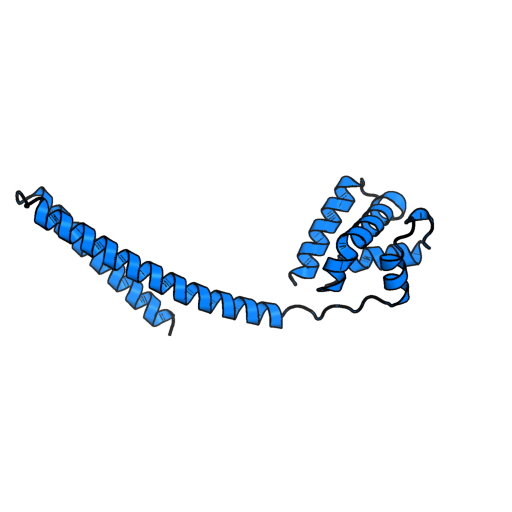7 1.00 88.19 99 PRO A CA 1
ATOM 760 C C . PRO A 1 99 ? 12.225 -3.745 -23.037 1.00 88.19 99 PRO A C 1
ATOM 762 O O . PRO A 1 99 ? 11.297 -3.923 -22.251 1.00 88.19 99 PRO A O 1
ATOM 765 N N . THR A 1 100 ? 13.322 -4.503 -23.013 1.00 90.94 100 THR A N 1
ATOM 766 C CA . THR A 1 100 ? 13.564 -5.581 -22.043 1.00 90.94 100 THR A CA 1
ATOM 767 C C . THR A 1 100 ? 13.675 -5.050 -20.614 1.00 90.94 100 THR A C 1
ATOM 769 O O . THR A 1 100 ? 13.098 -5.630 -19.694 1.00 90.94 100 THR A O 1
ATOM 772 N N . LYS A 1 101 ? 14.360 -3.918 -20.423 1.00 92.50 101 LYS A N 1
ATOM 773 C CA . LYS A 1 101 ? 14.502 -3.260 -19.118 1.00 92.50 101 LYS A CA 1
ATOM 774 C C . LYS A 1 101 ? 13.202 -2.590 -18.683 1.00 92.50 101 LYS A C 1
ATOM 776 O O . LYS A 1 101 ? 12.855 -2.668 -17.510 1.00 92.50 101 LYS A O 1
ATOM 781 N N . LEU A 1 102 ? 12.437 -2.017 -19.615 1.00 91.69 102 LEU A N 1
ATOM 782 C CA . LEU A 1 102 ? 11.091 -1.497 -19.336 1.00 91.69 102 LEU A CA 1
ATOM 783 C C . LEU A 1 102 ? 10.143 -2.590 -18.839 1.00 91.69 102 LEU A C 1
ATOM 785 O O . LEU A 1 102 ? 9.459 -2.389 -17.838 1.00 91.69 102 LEU A O 1
ATOM 789 N N . ALA A 1 103 ? 10.134 -3.752 -19.498 1.00 92.50 103 ALA A N 1
ATOM 790 C CA . ALA A 1 103 ? 9.341 -4.899 -19.062 1.00 92.50 103 ALA A CA 1
ATOM 791 C C . ALA A 1 103 ? 9.765 -5.376 -17.663 1.00 92.50 103 ALA A C 1
ATOM 793 O O . ALA A 1 103 ? 8.919 -5.630 -16.808 1.00 92.50 103 ALA A O 1
ATOM 794 N N . ALA A 1 104 ? 11.075 -5.442 -17.402 1.00 92.69 104 ALA A N 1
ATOM 795 C CA . ALA A 1 104 ? 11.601 -5.817 -16.094 1.00 92.69 104 ALA A CA 1
ATOM 796 C C . ALA A 1 104 ? 11.185 -4.825 -14.993 1.00 92.69 104 ALA A C 1
ATOM 798 O O . ALA A 1 104 ? 10.749 -5.259 -13.930 1.00 92.69 104 ALA A O 1
ATOM 799 N N . ILE A 1 105 ? 11.247 -3.513 -15.256 1.00 93.56 105 ILE A N 1
ATOM 800 C CA . ILE A 1 105 ? 10.792 -2.474 -14.319 1.00 93.56 105 ILE A CA 1
ATOM 801 C C . ILE A 1 105 ? 9.277 -2.554 -14.102 1.00 93.56 105 ILE A C 1
ATOM 803 O O . ILE A 1 105 ? 8.820 -2.445 -12.967 1.00 93.56 105 ILE A O 1
ATOM 807 N N . ALA A 1 106 ? 8.487 -2.790 -15.152 1.00 92.69 106 ALA A N 1
ATOM 808 C CA . ALA A 1 106 ? 7.042 -2.958 -15.021 1.00 92.69 106 ALA A CA 1
ATOM 809 C C . ALA A 1 106 ? 6.686 -4.177 -14.146 1.00 92.69 106 ALA A C 1
ATOM 811 O O . ALA A 1 106 ? 5.794 -4.084 -13.305 1.00 92.69 106 ALA A O 1
ATOM 812 N N . ASN A 1 107 ? 7.431 -5.281 -14.257 1.00 92.75 107 ASN A N 1
ATOM 813 C CA . ASN A 1 107 ? 7.231 -6.474 -13.427 1.00 92.75 107 ASN A CA 1
ATOM 814 C C . ASN A 1 107 ? 7.547 -6.248 -11.936 1.00 92.75 107 ASN A C 1
ATOM 816 O O . ASN A 1 107 ? 7.055 -6.994 -11.090 1.00 92.75 107 ASN A O 1
ATOM 820 N N . LEU A 1 108 ? 8.317 -5.212 -11.579 1.00 92.56 108 LEU A N 1
ATOM 821 C CA . LEU A 1 108 ? 8.542 -4.844 -10.174 1.00 92.56 108 LEU A CA 1
ATOM 822 C C . LEU A 1 108 ? 7.254 -4.362 -9.487 1.00 92.56 108 LEU A C 1
ATOM 824 O O . LEU A 1 108 ? 7.163 -4.419 -8.262 1.00 92.56 108 LEU A O 1
ATOM 828 N N . ALA A 1 109 ? 6.237 -3.925 -10.242 1.00 88.69 109 ALA A N 1
ATOM 829 C CA . ALA A 1 109 ? 4.962 -3.489 -9.672 1.00 88.69 109 ALA A CA 1
ATOM 830 C C . ALA A 1 109 ? 4.244 -4.608 -8.895 1.00 88.69 109 ALA A C 1
ATOM 832 O O . ALA A 1 109 ? 3.552 -4.326 -7.917 1.00 88.69 109 ALA A O 1
ATOM 833 N N . GLU A 1 110 ? 4.454 -5.866 -9.283 1.00 89.25 110 GLU A N 1
ATOM 834 C CA . GLU A 1 110 ? 3.840 -7.044 -8.660 1.00 89.25 110 GLU A CA 1
ATOM 835 C C . GLU A 1 110 ? 4.662 -7.606 -7.489 1.00 89.25 110 GLU A C 1
ATOM 837 O O . GLU A 1 110 ? 4.198 -8.492 -6.775 1.00 89.25 110 GLU A O 1
ATOM 842 N N . GLN A 1 111 ? 5.875 -7.096 -7.263 1.00 90.06 111 GLN A N 1
ATOM 843 C CA . GLN A 1 111 ? 6.784 -7.598 -6.235 1.00 90.06 111 GLN A CA 1
ATOM 844 C C . GLN A 1 111 ? 6.686 -6.780 -4.947 1.00 90.06 111 GLN A C 1
ATOM 846 O O . GLN A 1 111 ? 6.476 -5.565 -4.970 1.00 90.06 111 GLN A O 1
ATOM 851 N N . HIS A 1 112 ? 6.875 -7.439 -3.804 1.00 88.81 112 HIS A N 1
ATOM 852 C CA . HIS A 1 112 ? 7.049 -6.737 -2.537 1.00 88.81 112 HIS A CA 1
ATOM 853 C C . HIS A 1 112 ? 8.441 -6.098 -2.510 1.00 88.81 112 HIS A C 1
ATOM 855 O O . HIS A 1 112 ? 9.438 -6.814 -2.538 1.00 88.81 112 HIS A O 1
ATOM 861 N N . LEU A 1 113 ? 8.520 -4.768 -2.481 1.00 88.88 113 LEU A N 1
ATOM 862 C CA . LEU A 1 113 ? 9.778 -4.008 -2.527 1.00 88.88 113 LEU A CA 1
ATOM 863 C C . LEU A 1 113 ? 10.050 -3.255 -1.217 1.00 88.88 113 LEU A C 1
ATOM 865 O O . LEU A 1 113 ? 11.141 -2.710 -1.035 1.00 88.88 113 LEU A O 1
ATOM 869 N N . GLY A 1 114 ? 9.072 -3.194 -0.309 1.00 87.50 114 GLY A N 1
ATOM 870 C CA . GLY A 1 114 ? 9.199 -2.501 0.967 1.00 87.50 114 GLY A CA 1
ATOM 871 C C . GLY A 1 114 ? 9.512 -1.014 0.782 1.00 87.50 114 GLY A C 1
ATOM 872 O O . GLY A 1 114 ? 8.861 -0.318 0.003 1.00 87.50 114 GLY A O 1
ATOM 873 N N . GLU A 1 115 ? 10.525 -0.513 1.492 1.00 86.81 115 GLU A N 1
ATOM 874 C CA . GLU A 1 115 ? 10.902 0.909 1.461 1.00 86.81 115 GLU A CA 1
ATOM 875 C C . GLU A 1 115 ? 11.342 1.386 0.068 1.00 86.81 115 GLU A C 1
ATOM 877 O O . GLU A 1 115 ? 10.928 2.463 -0.357 1.00 86.81 115 GLU A O 1
ATOM 882 N N . ALA A 1 116 ? 12.062 0.561 -0.702 1.00 88.50 116 ALA A N 1
ATOM 883 C CA . ALA A 1 116 ? 12.439 0.910 -2.076 1.00 88.50 116 ALA A CA 1
ATOM 884 C C . ALA A 1 116 ? 11.203 1.096 -2.976 1.00 88.50 116 ALA A C 1
ATOM 886 O O . ALA A 1 116 ? 11.176 1.955 -3.854 1.00 88.50 116 ALA A O 1
ATOM 887 N N . GLY A 1 117 ? 10.139 0.329 -2.722 1.00 87.44 117 GLY A N 1
ATOM 888 C CA . GLY A 1 117 ? 8.868 0.468 -3.428 1.00 87.44 117 GLY A CA 1
ATOM 889 C C . GLY A 1 117 ? 8.154 1.792 -3.162 1.00 87.44 117 GLY A C 1
ATOM 890 O O . GLY A 1 117 ? 7.411 2.244 -4.030 1.00 87.44 117 GLY A O 1
ATOM 891 N N . LYS A 1 118 ? 8.370 2.399 -1.987 1.00 89.50 118 LYS A N 1
ATOM 892 C CA . LYS A 1 118 ? 7.840 3.725 -1.627 1.00 89.50 118 LYS A CA 1
ATOM 893 C C . LYS A 1 118 ? 8.722 4.839 -2.180 1.00 89.50 118 LYS A C 1
ATOM 895 O O . LYS A 1 118 ? 8.212 5.803 -2.739 1.00 89.50 118 LYS A O 1
ATOM 900 N N . GLU A 1 119 ? 10.039 4.693 -2.053 1.00 92.56 119 GLU A N 1
ATOM 901 C CA . GLU A 1 119 ? 11.017 5.676 -2.527 1.00 92.56 119 GLU A CA 1
ATOM 902 C C . GLU A 1 119 ? 10.919 5.890 -4.045 1.00 92.56 119 GLU A C 1
ATOM 904 O O . GLU A 1 119 ? 10.917 7.026 -4.519 1.00 92.56 119 GLU A O 1
ATOM 909 N N . TYR A 1 120 ? 10.756 4.805 -4.808 1.00 93.25 120 TYR A N 1
ATOM 910 C CA . TYR A 1 120 ? 10.710 4.835 -6.272 1.00 93.25 120 TYR A CA 1
ATOM 911 C C . TYR A 1 120 ? 9.296 4.672 -6.851 1.00 93.25 120 TYR A C 1
ATOM 913 O O . TYR A 1 120 ? 9.155 4.347 -8.030 1.00 93.25 120 TYR A O 1
ATOM 921 N N . GLU A 1 121 ? 8.237 4.919 -6.071 1.00 92.81 121 GLU A N 1
ATOM 922 C CA . GLU A 1 121 ? 6.846 4.690 -6.497 1.00 92.81 121 GLU A CA 1
ATOM 923 C C . GLU A 1 121 ? 6.480 5.457 -7.780 1.00 92.81 121 GLU A C 1
ATOM 925 O O . GLU A 1 121 ? 5.938 4.880 -8.724 1.00 92.81 121 GLU A O 1
ATOM 930 N N . ALA A 1 122 ? 6.804 6.752 -7.847 1.00 93.75 122 ALA A N 1
ATOM 931 C CA . ALA A 1 122 ? 6.466 7.586 -9.000 1.00 93.75 122 ALA A CA 1
ATOM 932 C C . ALA A 1 122 ? 7.219 7.170 -10.286 1.00 93.75 122 ALA A C 1
ATOM 934 O O . ALA A 1 122 ? 6.560 7.000 -11.318 1.00 93.75 122 ALA A O 1
ATOM 935 N N . PRO A 1 123 ? 8.550 6.938 -10.261 1.00 94.62 123 PRO A N 1
ATOM 936 C CA . PRO A 1 123 ? 9.259 6.327 -11.384 1.00 94.62 123 PRO A CA 1
ATOM 937 C C . PRO A 1 123 ? 8.679 4.966 -11.789 1.00 94.62 123 PRO A C 1
ATOM 939 O O . PRO A 1 123 ? 8.381 4.762 -12.964 1.00 94.62 123 PRO A O 1
ATOM 942 N N . LEU A 1 124 ? 8.439 4.059 -10.834 1.00 95.25 124 LEU A N 1
ATOM 943 C CA . LEU A 1 124 ? 7.849 2.742 -11.101 1.00 95.25 124 LEU A CA 1
ATOM 944 C C . LEU A 1 124 ? 6.505 2.866 -11.831 1.00 95.25 124 LEU A C 1
ATOM 946 O O . LEU A 1 124 ? 6.287 2.189 -12.836 1.00 95.25 124 LEU A O 1
ATOM 950 N N . LYS A 1 125 ? 5.636 3.783 -11.385 1.00 95.88 125 LYS A N 1
ATOM 951 C CA . LYS A 1 125 ? 4.344 4.055 -12.026 1.00 95.88 125 LYS A CA 1
ATOM 952 C C . LYS A 1 125 ? 4.512 4.546 -13.458 1.00 95.88 125 LYS A C 1
ATOM 954 O O . LYS A 1 125 ? 3.832 4.055 -14.353 1.00 95.88 125 LYS A O 1
ATOM 959 N N . LYS A 1 126 ? 5.427 5.491 -13.684 1.00 95.44 126 LYS A N 1
ATOM 960 C CA . LYS A 1 126 ? 5.718 6.058 -15.010 1.00 95.44 126 LYS A CA 1
ATOM 961 C C . LYS A 1 126 ? 6.126 4.966 -16.002 1.00 95.44 126 LYS A C 1
ATOM 963 O O . LYS A 1 126 ? 5.544 4.873 -17.082 1.00 95.44 126 LYS A O 1
ATOM 968 N N . TYR A 1 127 ? 7.081 4.118 -15.622 1.00 95.00 127 TYR A N 1
ATOM 969 C CA . TYR A 1 127 ? 7.551 3.021 -16.472 1.00 95.00 127 TYR A CA 1
ATOM 970 C C . TYR A 1 127 ? 6.481 1.948 -16.685 1.00 95.00 127 TYR A C 1
ATOM 972 O O . TYR A 1 127 ? 6.309 1.470 -17.806 1.00 95.00 127 TYR A O 1
ATOM 980 N N . PHE A 1 128 ? 5.718 1.612 -15.642 1.00 95.75 128 PHE A N 1
ATOM 981 C CA . PHE A 1 128 ? 4.620 0.656 -15.742 1.00 95.75 128 PHE A CA 1
ATOM 982 C C . PHE A 1 128 ? 3.531 1.128 -16.707 1.00 95.75 128 PHE A C 1
ATOM 984 O O . PHE A 1 128 ? 3.079 0.353 -17.552 1.00 95.75 128 PHE A O 1
ATOM 991 N N . VAL A 1 129 ? 3.111 2.392 -16.591 1.00 96.38 129 VAL A N 1
ATOM 992 C CA . VAL A 1 129 ? 2.096 2.982 -17.469 1.00 96.38 129 VAL A CA 1
ATOM 993 C C . VAL A 1 129 ? 2.587 2.950 -18.906 1.00 96.38 129 VAL A C 1
ATOM 995 O O . VAL A 1 129 ? 1.913 2.359 -19.742 1.00 96.38 129 VAL A O 1
ATOM 998 N N . TYR A 1 130 ? 3.790 3.471 -19.166 1.00 95.62 130 TYR A N 1
ATOM 999 C CA . TYR A 1 130 ? 4.359 3.497 -20.512 1.00 95.62 130 TYR A CA 1
ATOM 1000 C C . TYR A 1 130 ? 4.437 2.100 -21.140 1.00 95.62 130 TYR A C 1
ATOM 1002 O O . TYR A 1 130 ? 3.995 1.896 -22.271 1.00 95.62 130 TYR A O 1
ATOM 1010 N N . TYR A 1 131 ? 4.934 1.112 -20.391 1.00 95.12 131 TYR A N 1
ATOM 1011 C CA . TYR A 1 131 ? 5.005 -0.268 -20.862 1.00 95.12 131 TYR A CA 1
ATOM 1012 C C . TYR A 1 131 ? 3.621 -0.823 -21.230 1.00 95.12 131 TYR A C 1
ATOM 1014 O O . TYR A 1 131 ? 3.442 -1.344 -22.331 1.00 95.12 131 TYR A O 1
ATOM 1022 N N . ASN A 1 132 ? 2.628 -0.676 -20.347 1.00 94.56 132 ASN A N 1
ATOM 1023 C CA . ASN A 1 132 ? 1.284 -1.224 -20.556 1.00 94.56 132 ASN A CA 1
ATOM 1024 C C . ASN A 1 132 ? 0.473 -0.458 -21.613 1.00 94.56 132 ASN A C 1
ATOM 1026 O O . ASN A 1 132 ? -0.443 -1.046 -22.177 1.00 94.56 132 ASN A O 1
ATOM 1030 N N . SER A 1 133 ? 0.776 0.808 -21.905 1.00 93.81 133 SER A N 1
ATOM 1031 C CA . SER A 1 133 ? 0.051 1.571 -22.929 1.00 93.81 133 SER A CA 1
ATOM 1032 C C . SER A 1 133 ? 0.712 1.562 -24.306 1.00 93.81 133 SER A C 1
ATOM 1034 O O . SER A 1 133 ? 0.013 1.670 -25.314 1.00 93.81 133 SER A O 1
ATOM 1036 N N . HIS A 1 134 ? 2.031 1.358 -24.386 1.00 91.75 134 HIS A N 1
ATOM 1037 C CA . HIS A 1 134 ? 2.770 1.480 -25.648 1.00 91.75 134 HIS A CA 1
ATOM 1038 C C . HIS A 1 134 ? 3.415 0.174 -26.126 1.00 91.75 134 HIS A C 1
ATOM 1040 O O . HIS A 1 134 ? 3.461 -0.054 -27.339 1.00 91.75 134 HIS A O 1
ATOM 1046 N N . ILE A 1 135 ? 3.872 -0.691 -25.213 1.00 91.75 135 ILE A N 1
ATOM 1047 C CA . ILE A 1 135 ? 4.738 -1.841 -25.538 1.00 91.75 135 ILE A CA 1
ATOM 1048 C C . ILE A 1 135 ? 4.019 -3.184 -25.384 1.00 91.75 135 ILE A C 1
ATOM 1050 O O . ILE A 1 135 ? 4.212 -4.071 -26.214 1.00 91.75 135 ILE A O 1
ATOM 1054 N N . ALA A 1 136 ? 3.207 -3.349 -24.338 1.00 90.12 136 ALA A N 1
ATOM 1055 C CA . ALA A 1 136 ? 2.545 -4.609 -24.023 1.00 90.12 136 ALA A CA 1
ATOM 1056 C C . ALA A 1 136 ? 1.683 -5.128 -25.187 1.00 90.12 136 ALA A C 1
ATOM 1058 O O . ALA A 1 136 ? 1.114 -4.354 -25.961 1.00 90.12 136 ALA A O 1
ATOM 1059 N N . SER A 1 137 ? 1.563 -6.458 -25.286 1.00 87.50 137 SER A N 1
ATOM 1060 C CA . SER A 1 137 ? 0.745 -7.109 -26.320 1.00 87.50 137 SER A CA 1
ATOM 1061 C C . SER A 1 137 ? -0.726 -6.702 -26.226 1.00 87.50 137 SER A C 1
ATOM 1063 O O . SER A 1 137 ? -1.383 -6.522 -27.247 1.00 87.50 137 SER A O 1
ATOM 1065 N N . GLU A 1 138 ? -1.232 -6.555 -25.003 1.00 90.62 138 GLU A N 1
ATOM 1066 C CA . GLU A 1 138 ? -2.546 -5.992 -24.719 1.00 90.62 138 GLU A CA 1
ATOM 1067 C C . GLU A 1 138 ? -2.348 -4.601 -24.122 1.00 90.62 138 GLU A C 1
ATOM 1069 O O . GLU A 1 138 ? -1.897 -4.453 -22.983 1.00 90.62 138 GLU A O 1
ATOM 1074 N N . LYS A 1 139 ? -2.633 -3.577 -24.929 1.00 92.44 139 LYS A N 1
ATOM 1075 C CA . LYS A 1 139 ? -2.421 -2.185 -24.543 1.00 92.44 139 LYS A CA 1
ATOM 1076 C C . LYS A 1 139 ? -3.588 -1.674 -23.718 1.00 92.44 139 LYS A C 1
ATOM 1078 O O . LYS A 1 139 ? -4.748 -1.840 -24.089 1.00 92.44 139 LYS A O 1
ATOM 1083 N N . LEU A 1 140 ? -3.267 -0.992 -22.630 1.00 92.38 140 LEU A N 1
ATOM 1084 C CA . LEU A 1 140 ? -4.232 -0.325 -21.770 1.00 92.38 140 LEU A CA 1
ATOM 1085 C C . LEU A 1 140 ? -4.166 1.189 -21.994 1.00 92.38 140 LEU A C 1
ATOM 1087 O O . LEU A 1 140 ? -3.073 1.727 -22.159 1.00 92.38 140 LEU A O 1
ATOM 1091 N N . PRO A 1 141 ? -5.297 1.911 -21.934 1.00 95.38 141 PRO A N 1
ATOM 1092 C CA . PRO A 1 141 ? -5.262 3.361 -21.781 1.00 95.38 141 PRO A CA 1
ATOM 1093 C C . PRO A 1 141 ? -4.438 3.754 -20.550 1.00 95.38 141 PRO A C 1
ATOM 1095 O O . PRO A 1 141 ? -4.500 3.065 -19.528 1.00 95.38 141 PRO A O 1
ATOM 1098 N N . ASP A 1 142 ? -3.730 4.884 -20.608 1.00 91.75 142 ASP A N 1
ATOM 1099 C CA . ASP A 1 142 ? -2.842 5.332 -19.522 1.00 91.75 142 ASP A CA 1
ATOM 1100 C C . ASP A 1 142 ? -3.546 5.382 -18.158 1.00 91.75 142 ASP A C 1
ATOM 1102 O O . ASP A 1 142 ? -2.986 4.982 -17.138 1.00 91.75 142 ASP A O 1
ATOM 1106 N N . THR A 1 143 ? -4.811 5.808 -18.139 1.00 93.50 143 THR A N 1
ATOM 1107 C CA . THR A 1 143 ? -5.645 5.843 -16.930 1.00 93.50 143 THR A CA 1
ATOM 1108 C C . THR A 1 143 ? -5.878 4.451 -16.344 1.00 93.50 143 THR A C 1
ATOM 1110 O O . THR A 1 143 ? -5.752 4.262 -15.136 1.00 93.50 143 THR A O 1
ATOM 1113 N N . MET A 1 144 ? -6.160 3.455 -17.184 1.00 95.00 144 MET A N 1
ATOM 1114 C CA . MET A 1 144 ? -6.366 2.069 -16.755 1.00 95.00 144 MET A CA 1
ATOM 1115 C C . MET A 1 144 ? -5.055 1.419 -16.314 1.00 95.00 144 MET A C 1
ATOM 1117 O O . MET A 1 144 ? -5.037 0.697 -15.318 1.00 95.00 144 MET A O 1
ATOM 1121 N N . ALA A 1 145 ? -3.947 1.711 -17.000 1.00 93.12 145 ALA A N 1
ATOM 1122 C CA . ALA A 1 145 ? -2.622 1.254 -16.599 1.00 93.12 145 ALA A CA 1
ATOM 1123 C C . ALA A 1 145 ? -2.213 1.839 -15.235 1.00 93.12 145 ALA A C 1
ATOM 1125 O O . ALA A 1 145 ? -1.698 1.116 -14.384 1.00 93.12 145 ALA A O 1
ATOM 1126 N N . ALA A 1 146 ? -2.512 3.117 -14.981 1.00 93.75 146 ALA A N 1
ATOM 1127 C CA . ALA A 1 146 ? -2.256 3.760 -13.694 1.00 93.75 146 ALA A CA 1
ATOM 1128 C C . ALA A 1 146 ? -3.090 3.140 -12.560 1.00 93.75 146 ALA A C 1
ATOM 1130 O O . ALA A 1 146 ? -2.556 2.874 -11.485 1.00 93.75 146 ALA A O 1
ATOM 1131 N N . ILE A 1 147 ? -4.374 2.855 -12.806 1.00 94.38 147 ILE A N 1
ATOM 1132 C CA . ILE A 1 147 ? -5.246 2.176 -11.834 1.00 94.38 147 ILE A CA 1
ATOM 1133 C C . ILE A 1 147 ? -4.742 0.756 -11.551 1.00 94.38 147 ILE A C 1
ATOM 1135 O O . ILE A 1 147 ? -4.709 0.328 -10.394 1.00 94.38 147 ILE A O 1
ATOM 1139 N N . LYS A 1 148 ? -4.327 0.027 -12.595 1.00 93.69 148 LYS A N 1
ATOM 1140 C CA . LYS A 1 148 ? -3.759 -1.319 -12.469 1.00 93.69 148 LYS A CA 1
ATOM 1141 C C . LYS A 1 148 ? -2.478 -1.299 -11.638 1.00 93.69 148 LYS A C 1
ATOM 1143 O O . LYS A 1 148 ? -2.352 -2.124 -10.738 1.00 93.69 148 LYS A O 1
ATOM 1148 N N . PHE A 1 149 ? -1.590 -0.331 -11.872 1.00 94.81 149 PHE A N 1
ATOM 1149 C CA . PHE A 1 149 ? -0.396 -0.133 -11.052 1.00 94.81 149 PHE A CA 1
ATOM 1150 C C . PHE A 1 149 ? -0.759 0.070 -9.580 1.00 94.81 149 PHE A C 1
ATOM 1152 O O . PHE A 1 149 ? -0.268 -0.658 -8.722 1.00 94.81 149 PHE A O 1
ATOM 1159 N N . ASP A 1 150 ? -1.669 1.002 -9.282 1.00 93.50 150 ASP A N 1
ATOM 1160 C CA . ASP A 1 150 ? -2.063 1.304 -7.902 1.00 93.50 150 ASP A CA 1
ATOM 1161 C C . ASP A 1 150 ? -2.666 0.073 -7.204 1.00 93.50 150 ASP A C 1
ATOM 1163 O O . ASP A 1 150 ? -2.451 -0.152 -6.012 1.00 93.50 150 ASP A O 1
ATOM 1167 N N . ALA A 1 151 ? -3.417 -0.752 -7.936 1.00 91.06 151 ALA A N 1
ATOM 1168 C CA . ALA A 1 151 ? -3.943 -2.012 -7.423 1.00 91.06 151 ALA A CA 1
ATOM 1169 C C . ALA A 1 151 ? -2.831 -3.042 -7.160 1.00 91.06 151 ALA A C 1
ATOM 1171 O O . ALA A 1 151 ? -2.788 -3.617 -6.072 1.00 91.06 151 ALA A O 1
ATOM 1172 N N . GLN A 1 152 ? -1.917 -3.241 -8.113 1.00 90.62 152 GLN A N 1
ATOM 1173 C CA . GLN A 1 152 ? -0.807 -4.189 -7.988 1.00 90.62 152 GLN A CA 1
ATOM 1174 C C . GLN A 1 152 ? 0.147 -3.803 -6.859 1.00 90.62 152 GLN A C 1
ATOM 1176 O O . GLN A 1 152 ? 0.430 -4.642 -6.011 1.00 90.62 152 GLN A O 1
ATOM 1181 N N . ARG A 1 153 ? 0.543 -2.528 -6.760 1.00 90.00 153 ARG A N 1
ATOM 1182 C CA . ARG A 1 153 ? 1.399 -2.035 -5.672 1.00 90.00 153 ARG A CA 1
ATOM 1183 C C . ARG A 1 153 ? 0.763 -2.233 -4.308 1.00 90.00 153 ARG A C 1
ATOM 1185 O O . ARG A 1 153 ? 1.416 -2.733 -3.397 1.00 90.00 153 ARG A O 1
ATOM 1192 N N . ARG A 1 154 ? -0.522 -1.889 -4.155 1.00 86.69 154 ARG A N 1
ATOM 1193 C CA . ARG A 1 154 ? -1.229 -2.100 -2.883 1.00 86.69 154 ARG A CA 1
ATOM 1194 C C . ARG A 1 154 ? -1.291 -3.572 -2.498 1.00 86.69 154 ARG A C 1
ATOM 1196 O O . ARG A 1 154 ? -1.181 -3.865 -1.315 1.00 86.69 154 ARG A O 1
ATOM 1203 N N . ASN A 1 155 ? -1.487 -4.475 -3.454 1.00 86.00 155 ASN A N 1
ATOM 1204 C CA . ASN A 1 155 ? -1.546 -5.906 -3.168 1.00 86.00 155 ASN A CA 1
ATOM 1205 C C . ASN A 1 155 ? -0.156 -6.462 -2.837 1.00 86.00 155 ASN A C 1
ATOM 1207 O O . ASN A 1 155 ? 0.005 -7.120 -1.810 1.00 86.00 155 ASN A O 1
ATOM 1211 N N . ALA A 1 156 ? 0.852 -6.110 -3.637 1.00 85.88 156 ALA A N 1
ATOM 1212 C CA . ALA A 1 156 ? 2.236 -6.529 -3.451 1.00 85.88 156 ALA A CA 1
ATOM 1213 C C . ALA A 1 156 ? 2.821 -6.049 -2.111 1.00 85.88 156 ALA A C 1
ATOM 1215 O O . ALA A 1 156 ? 3.537 -6.788 -1.443 1.00 85.88 156 ALA A O 1
ATOM 1216 N N . GLU A 1 157 ? 2.471 -4.839 -1.667 1.00 83.62 157 GLU A N 1
ATOM 1217 C CA . GLU A 1 157 ? 2.915 -4.295 -0.377 1.00 83.62 157 GLU A CA 1
ATOM 1218 C C . GLU A 1 157 ? 2.066 -4.737 0.819 1.00 83.62 157 GLU A C 1
ATOM 1220 O O . GLU A 1 157 ? 2.458 -4.504 1.957 1.00 83.62 157 GLU A O 1
ATOM 1225 N N . ARG A 1 158 ? 0.910 -5.376 0.603 1.00 77.88 158 ARG A N 1
ATOM 1226 C CA . ARG A 1 158 ? 0.074 -5.921 1.689 1.00 77.88 158 ARG A CA 1
ATOM 1227 C C . ARG A 1 158 ? 0.257 -7.425 1.908 1.00 77.88 158 ARG A C 1
ATOM 1229 O O . ARG A 1 158 ? -0.199 -7.918 2.937 1.00 77.88 158 ARG A O 1
ATOM 1236 N N . GLY A 1 159 ? 0.945 -8.123 0.999 1.00 59.59 159 GLY A N 1
ATOM 1237 C CA . GLY A 1 159 ? 1.285 -9.542 1.139 1.00 59.59 159 GLY A CA 1
ATOM 1238 C C . GLY A 1 159 ? 0.070 -10.476 1.138 1.00 59.59 159 GLY A C 1
ATOM 1239 O O . GLY A 1 159 ? -0.005 -11.351 1.999 1.00 59.59 159 GLY A O 1
ATOM 1240 N N . PHE A 1 160 ? -0.885 -10.254 0.225 1.00 45.78 160 PHE A N 1
ATOM 1241 C CA . PHE A 1 160 ? -2.028 -11.152 -0.003 1.00 45.78 160 PHE A CA 1
ATOM 1242 C C . PHE A 1 160 ? -1.718 -12.229 -1.040 1.00 45.78 160 PHE A C 1
ATOM 1244 O O . PHE A 1 160 ? -1.053 -11.889 -2.044 1.00 45.78 160 PHE A O 1
#

Secondary structure (DSSP, 8-state):
-HHHHHHHHHHHHHHHHHHHHHHHHHHHHTT--HHHHHHHHHHHHHHHHHHHHHHHHHHHHHHHHHHHHHHHHSPPPPPPPHHHHHHHHH---GGGS-HHHHHHHHHGGGS--THHHHHTHHHHHHHHHHIIIIISSS---HHHHHHHHHHHHHHHHHT-

Organism: Zymomonas mobilis subsp. mobilis (strain ATCC 10988 / DSM 424 / LMG 404 / NCIMB 8938 / NRRL B-806 / ZM1) (NCBI:txid555217)